Protein AF-A0A7Y6EC06-F1 (afdb_monomer_lite)

Foldseek 3Di:
DVVVVVVLVVVLVVVVVVLVCLVPPPVNCCVFVVDPPDFDADVNRGTPVRVVSVVVNVVVSCVSCVVVVVVVVVVVVVVVVVVVVVVVVVVVVVVVVVVVVVVVVVVVVVVVVVVVVVVVVVD

Radius of gyration: 36.8 Å; chains: 1; bounding box: 66×19×110 Å

Sequence (123 aa):
MEKILLVPLTCSALLTCIIFALIFSGKFRDDMLKPAENETKFFGILTVKGTAMLTLCALLIGGMTYPLVRENECTARISELKAQLIAKYANEITFAQGQNLDRLKATIDRLKDSMAGVEASCQ

Structure (mmCIF, N/CA/C/O backbone):
data_AF-A0A7Y6EC06-F1
#
_entry.id   AF-A0A7Y6EC06-F1
#
loop_
_atom_site.group_PDB
_atom_site.id
_atom_site.type_symbol
_atom_site.label_atom_id
_atom_site.label_alt_id
_atom_site.label_comp_id
_atom_site.label_asym_id
_atom_site.label_entity_id
_atom_site.label_seq_id
_atom_site.pdbx_PDB_ins_code
_atom_site.Cartn_x
_atom_site.Cartn_y
_atom_site.Cartn_z
_atom_site.occupancy
_atom_site.B_iso_or_equiv
_atom_site.auth_seq_id
_atom_site.auth_comp_id
_atom_site.auth_asym_id
_atom_site.auth_atom_id
_atom_site.pdbx_PDB_model_num
ATOM 1 N N . MET A 1 1 ? 9.415 -6.665 7.226 1.00 46.66 1 MET A N 1
ATOM 2 C CA . MET A 1 1 ? 8.329 -5.697 7.505 1.00 46.66 1 MET A CA 1
ATOM 3 C C . MET A 1 1 ? 7.178 -6.312 8.304 1.00 46.66 1 MET A C 1
ATOM 5 O O . MET A 1 1 ? 6.608 -5.594 9.106 1.00 46.66 1 MET A O 1
ATOM 9 N N . GLU A 1 2 ? 6.899 -7.620 8.209 1.00 46.50 2 GLU A N 1
ATOM 10 C CA . GLU A 1 2 ? 5.828 -8.299 8.982 1.00 46.50 2 GLU A CA 1
ATOM 11 C C . GLU A 1 2 ? 5.878 -8.117 10.511 1.00 46.50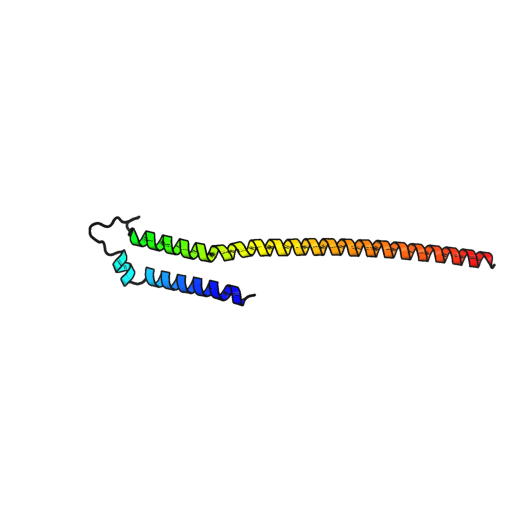 2 GLU A C 1
ATOM 13 O O . GLU A 1 2 ? 4.847 -7.958 11.154 1.00 46.50 2 GLU A O 1
ATOM 18 N N . LYS A 1 3 ? 7.071 -8.099 11.118 1.00 47.00 3 LYS A N 1
ATOM 19 C CA . LYS A 1 3 ? 7.202 -8.054 12.586 1.00 47.00 3 LYS A CA 1
ATOM 20 C C . LYS A 1 3 ? 6.837 -6.699 13.211 1.00 47.00 3 LYS A C 1
ATOM 22 O O . LYS A 1 3 ? 6.522 -6.658 14.394 1.00 47.00 3 LYS A O 1
ATOM 27 N N . ILE A 1 4 ? 6.870 -5.608 12.440 1.00 51.69 4 ILE A N 1
ATOM 28 C CA . ILE A 1 4 ? 6.676 -4.242 12.965 1.00 51.69 4 ILE A CA 1
ATOM 29 C C . ILE A 1 4 ? 5.189 -3.949 13.203 1.00 51.69 4 ILE A C 1
ATOM 31 O O . ILE A 1 4 ? 4.857 -3.270 14.165 1.00 51.69 4 ILE A O 1
ATOM 35 N N . LEU A 1 5 ? 4.293 -4.538 12.403 1.00 52.34 5 LEU A N 1
ATOM 36 C CA . LEU A 1 5 ? 2.841 -4.448 12.602 1.00 52.34 5 LEU A CA 1
ATOM 37 C C . LEU A 1 5 ? 2.338 -5.380 13.710 1.00 52.34 5 LEU A C 1
ATOM 39 O O . LEU A 1 5 ? 1.288 -5.134 14.297 1.00 52.34 5 LEU A O 1
ATOM 43 N N . LEU A 1 6 ? 3.096 -6.430 14.034 1.00 57.59 6 LEU A N 1
ATOM 44 C CA . LEU A 1 6 ? 2.670 -7.445 14.993 1.00 57.59 6 LEU A CA 1
ATOM 45 C C . LEU A 1 6 ? 2.640 -6.914 16.431 1.00 57.59 6 LEU A C 1
ATOM 47 O O . LEU A 1 6 ? 1.742 -7.259 17.188 1.00 57.59 6 LEU A O 1
ATOM 51 N N . VAL A 1 7 ? 3.587 -6.051 16.808 1.00 62.81 7 VAL A N 1
ATOM 52 C CA . VAL A 1 7 ? 3.682 -5.468 18.159 1.00 62.81 7 VAL A CA 1
ATOM 53 C C . VAL A 1 7 ? 2.529 -4.499 18.471 1.00 62.81 7 VAL A C 1
ATOM 55 O O . VAL A 1 7 ? 1.863 -4.705 19.484 1.00 62.81 7 VAL A O 1
ATOM 58 N N . PRO A 1 8 ? 2.213 -3.484 17.641 1.00 61.97 8 PRO A N 1
ATOM 59 C CA . PRO A 1 8 ? 1.075 -2.605 17.907 1.00 61.97 8 PRO A CA 1
ATOM 60 C C . PRO A 1 8 ? -0.259 -3.353 17.814 1.00 61.97 8 PRO A C 1
ATOM 62 O O . PRO A 1 8 ? -1.151 -3.088 18.617 1.00 61.97 8 PRO A O 1
ATOM 65 N N . LEU A 1 9 ? -0.386 -4.333 16.910 1.00 65.31 9 LEU A N 1
ATOM 66 C CA . LEU A 1 9 ? -1.593 -5.152 16.786 1.00 65.31 9 LEU A CA 1
ATOM 67 C C . LEU A 1 9 ? -1.804 -6.046 18.015 1.00 65.31 9 LEU A C 1
ATOM 69 O O . LEU A 1 9 ? -2.905 -6.102 18.556 1.00 65.31 9 LEU A O 1
ATOM 73 N N . THR A 1 10 ? -0.752 -6.717 18.489 1.00 70.69 10 THR A N 1
ATOM 74 C CA . THR A 1 10 ? -0.833 -7.564 19.690 1.00 70.69 10 THR A CA 1
ATOM 75 C C . THR A 1 10 ? -1.070 -6.732 20.941 1.00 70.69 10 THR A C 1
ATOM 77 O O . THR A 1 10 ? -1.893 -7.121 21.763 1.00 70.69 10 THR A O 1
ATOM 80 N N . CYS A 1 11 ? -0.439 -5.562 21.065 1.00 65.25 11 CYS A N 1
ATOM 81 C CA . CYS A 1 11 ? -0.664 -4.654 22.187 1.00 65.25 11 CYS A CA 1
ATOM 82 C C . CYS A 1 11 ? -2.103 -4.109 22.187 1.00 65.25 11 CYS A C 1
ATOM 84 O O . CYS A 1 11 ? -2.777 -4.161 23.211 1.00 65.25 11 CYS A O 1
ATOM 86 N N . SER A 1 12 ? -2.616 -3.691 21.024 1.00 65.94 12 SER A N 1
ATOM 87 C CA . SER A 1 12 ? -4.009 -3.264 20.832 1.00 65.94 12 SER A CA 1
ATOM 88 C C . SER A 1 12 ? -5.008 -4.375 21.173 1.00 65.94 12 SER A C 1
ATOM 90 O O . SER A 1 12 ? -5.961 -4.140 21.920 1.00 65.94 12 SER A O 1
ATOM 92 N N . ALA A 1 13 ? -4.776 -5.596 20.685 1.00 69.19 13 ALA A N 1
ATOM 93 C CA . ALA A 1 13 ? -5.636 -6.744 20.953 1.00 69.19 13 ALA A CA 1
ATOM 94 C C . ALA A 1 13 ? -5.625 -7.127 22.440 1.00 69.19 13 ALA A C 1
ATOM 96 O O . ALA A 1 13 ? -6.682 -7.377 23.019 1.00 69.19 13 ALA A O 1
ATOM 97 N N . LEU A 1 14 ? -4.450 -7.112 23.079 1.00 72.38 14 LEU A N 1
ATOM 98 C CA . LEU A 1 14 ? -4.306 -7.391 24.507 1.00 72.38 14 LEU A CA 1
ATOM 99 C C . LEU A 1 14 ? -5.039 -6.341 25.348 1.00 72.38 14 LEU A C 1
ATOM 101 O O . LEU A 1 14 ? -5.779 -6.692 26.265 1.00 72.38 14 LEU A O 1
ATOM 105 N N . LEU A 1 15 ? -4.886 -5.060 25.004 1.00 67.81 15 LEU A N 1
ATOM 106 C CA . LEU A 1 15 ? -5.546 -3.959 25.703 1.00 67.81 15 LEU A CA 1
ATOM 107 C C . LEU A 1 15 ? -7.066 -4.025 25.532 1.00 67.81 15 LEU A C 1
ATOM 109 O O . LEU A 1 15 ? -7.807 -3.827 26.491 1.00 67.81 15 LEU A O 1
ATOM 113 N N . THR A 1 16 ? -7.528 -4.382 24.334 1.00 70.88 16 THR A N 1
ATOM 114 C CA . THR A 1 16 ? -8.948 -4.604 24.044 1.00 70.88 16 THR A CA 1
ATOM 115 C C . THR A 1 16 ? -9.488 -5.770 24.873 1.00 70.88 16 THR A C 1
ATOM 117 O O . THR A 1 16 ? -10.504 -5.614 25.542 1.00 70.88 16 THR A O 1
ATOM 120 N N . CYS A 1 17 ? -8.781 -6.903 24.932 1.00 69.00 17 CYS A N 1
ATOM 121 C CA . CYS A 1 17 ? -9.139 -8.034 25.793 1.00 69.00 17 CYS A CA 1
ATOM 122 C C . CYS A 1 17 ? -9.192 -7.659 27.278 1.00 69.00 17 CYS A C 1
ATOM 124 O O . CYS A 1 17 ? -10.112 -8.085 27.970 1.00 69.00 17 CYS A O 1
ATOM 126 N N . ILE A 1 18 ? -8.251 -6.850 27.774 1.00 68.00 18 ILE A N 1
ATOM 127 C CA . ILE A 1 18 ? -8.259 -6.370 29.163 1.00 68.00 18 ILE A CA 1
ATOM 128 C C . ILE A 1 18 ? -9.463 -5.456 29.410 1.00 68.00 18 ILE A C 1
ATOM 130 O O . ILE A 1 18 ? -10.147 -5.615 30.417 1.00 68.00 18 ILE A O 1
ATOM 134 N N . IL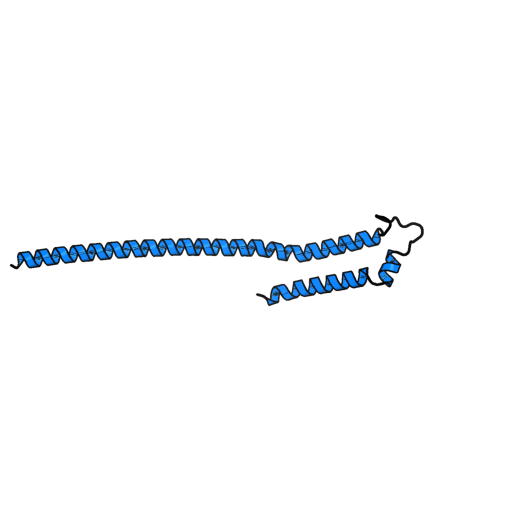E A 1 19 ? -9.775 -4.544 28.485 1.00 69.06 19 ILE A N 1
ATOM 135 C CA . ILE A 1 19 ? -10.956 -3.674 28.572 1.00 69.06 19 ILE A CA 1
ATOM 136 C C . ILE A 1 19 ? -12.240 -4.509 28.580 1.00 69.06 19 ILE A C 1
ATOM 138 O O . ILE A 1 19 ? -13.096 -4.295 29.433 1.00 69.06 19 ILE A O 1
ATOM 142 N N . PHE A 1 20 ? -12.368 -5.499 27.695 1.00 67.56 20 PHE A N 1
ATOM 143 C CA . PHE A 1 20 ? -13.505 -6.421 27.691 1.00 67.56 20 PHE A CA 1
ATOM 144 C C . PHE A 1 20 ? -13.584 -7.222 28.994 1.00 67.56 20 PHE A C 1
ATOM 146 O O . PHE A 1 20 ? -14.647 -7.292 29.603 1.00 67.56 20 PHE A O 1
ATOM 153 N N . ALA A 1 21 ? -12.469 -7.774 29.472 1.00 65.06 21 ALA A N 1
ATOM 154 C CA . ALA A 1 21 ? -12.421 -8.504 30.734 1.00 65.06 21 ALA A CA 1
ATOM 155 C C . ALA A 1 21 ? -12.818 -7.620 31.927 1.00 65.06 21 ALA A C 1
ATOM 157 O O . ALA A 1 21 ? -13.502 -8.095 32.829 1.00 65.06 21 ALA A O 1
ATOM 158 N N . LEU A 1 22 ? -12.448 -6.336 31.919 1.00 62.22 22 LEU A N 1
ATOM 159 C CA . LEU A 1 22 ? -12.871 -5.365 32.926 1.00 62.22 22 LEU A CA 1
ATOM 160 C C . LEU A 1 22 ? -14.362 -5.038 32.800 1.00 62.22 22 LEU A C 1
ATOM 162 O O . LEU A 1 22 ? -15.066 -5.139 33.794 1.00 62.22 22 LEU A O 1
ATOM 166 N N . ILE A 1 23 ? -14.873 -4.747 31.601 1.00 64.94 23 ILE A N 1
ATOM 167 C CA . ILE A 1 23 ? -16.302 -4.463 31.363 1.00 64.94 23 ILE A CA 1
ATOM 168 C C . ILE A 1 23 ? -17.189 -5.652 31.765 1.00 64.94 23 ILE A C 1
ATOM 170 O O . ILE A 1 23 ? -18.266 -5.458 32.327 1.00 64.94 23 ILE A O 1
ATOM 174 N N . PHE A 1 24 ? -16.748 -6.882 31.496 1.00 62.28 24 PHE A N 1
ATOM 175 C CA . PHE A 1 24 ? -17.487 -8.106 31.815 1.00 62.28 24 PHE A CA 1
ATOM 176 C C . PHE A 1 24 ? -17.161 -8.686 33.199 1.00 62.28 24 PHE A C 1
ATOM 178 O O . PHE A 1 24 ? -17.825 -9.631 33.632 1.00 62.28 24 PHE A O 1
ATOM 185 N N . SER A 1 25 ? -16.197 -8.116 33.928 1.00 64.62 25 SER A N 1
ATOM 186 C CA . SER A 1 25 ? -15.895 -8.516 35.302 1.00 64.62 25 SER A CA 1
ATOM 187 C C . SER A 1 25 ? -17.078 -8.193 36.208 1.00 64.62 25 SER A C 1
ATOM 189 O O . SER A 1 25 ? -17.535 -7.051 36.280 1.00 64.62 25 SER A O 1
ATOM 191 N N . GLY A 1 26 ? -17.558 -9.198 36.945 1.00 58.62 26 GLY A N 1
ATOM 192 C CA . GLY A 1 26 ? -18.698 -9.059 37.854 1.00 58.62 26 GLY A CA 1
ATOM 193 C C . GLY A 1 26 ? -18.519 -7.949 38.891 1.00 58.62 26 GLY A C 1
ATOM 194 O O . GLY A 1 26 ? -19.490 -7.284 39.219 1.00 58.62 26 GLY A O 1
ATOM 195 N N . LYS A 1 27 ? -17.283 -7.674 39.337 1.00 63.00 27 LYS A N 1
ATOM 196 C CA . LYS A 1 27 ? -16.987 -6.570 40.270 1.00 63.00 27 LYS A CA 1
ATOM 197 C C . LYS A 1 27 ? -17.126 -5.191 39.625 1.00 63.00 27 LYS A C 1
ATOM 199 O O . LYS A 1 27 ? -17.633 -4.279 40.256 1.00 63.00 27 LYS A O 1
ATOM 204 N N . PHE A 1 28 ? -16.712 -5.049 38.368 1.00 61.19 28 PHE A N 1
ATOM 205 C CA . PHE A 1 28 ? -16.817 -3.788 37.631 1.00 61.19 28 PHE A CA 1
ATOM 206 C C . PHE A 1 28 ? -18.259 -3.516 37.200 1.00 61.19 28 PHE A C 1
ATOM 208 O O . PHE A 1 28 ? -18.731 -2.387 37.284 1.00 61.19 28 PHE A O 1
ATOM 215 N N . ARG A 1 29 ? -18.988 -4.566 36.797 1.00 59.75 29 ARG A N 1
ATOM 216 C CA . ARG A 1 29 ? -20.438 -4.503 36.589 1.00 59.75 29 ARG A CA 1
ATOM 217 C C . ARG A 1 29 ? -21.158 -4.153 37.878 1.00 59.75 29 ARG A C 1
ATOM 219 O O . ARG A 1 29 ? -22.026 -3.303 37.825 1.00 59.75 29 ARG A O 1
ATOM 226 N N . ASP A 1 30 ? -20.794 -4.737 39.013 1.00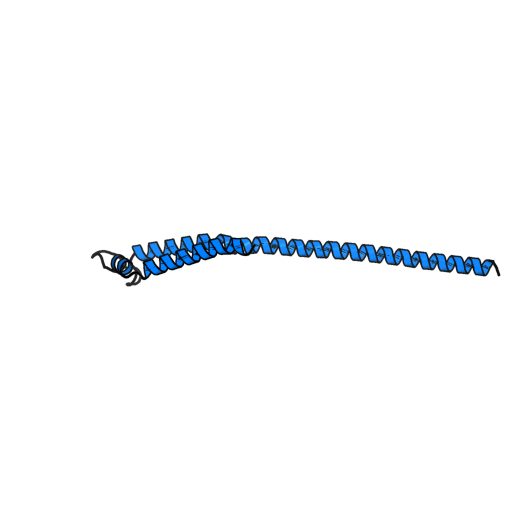 60.66 30 ASP A N 1
ATOM 227 C CA . ASP A 1 30 ? -21.383 -4.357 40.296 1.00 60.66 30 ASP A CA 1
ATOM 228 C C . ASP A 1 30 ? -21.070 -2.901 40.656 1.00 60.66 30 ASP A C 1
ATOM 230 O O . ASP A 1 30 ? -21.984 -2.186 41.039 1.00 60.66 30 ASP A O 1
ATOM 234 N N . ASP A 1 31 ? -19.840 -2.422 40.470 1.00 60.75 31 ASP A N 1
ATOM 235 C CA . ASP A 1 31 ? -19.476 -1.028 40.770 1.00 60.75 31 ASP A CA 1
ATOM 236 C C . ASP A 1 31 ? -20.059 -0.007 39.773 1.00 60.75 31 ASP A C 1
ATOM 238 O O . ASP A 1 31 ? -20.242 1.159 40.123 1.00 60.75 31 ASP A O 1
ATOM 242 N N . MET A 1 32 ? -20.372 -0.416 38.537 1.00 55.94 32 MET A N 1
ATOM 243 C CA . MET A 1 32 ? -20.979 0.453 37.517 1.00 55.94 32 MET A CA 1
ATOM 244 C C . MET A 1 32 ? -22.499 0.316 37.382 1.00 55.94 32 MET A C 1
ATOM 246 O O . MET A 1 32 ? -23.128 1.230 36.849 1.00 55.94 32 MET A O 1
ATOM 250 N N . LEU A 1 33 ? -23.089 -0.804 37.807 1.00 55.88 33 LEU A N 1
ATOM 251 C CA . LEU A 1 33 ? -24.527 -1.090 37.722 1.00 55.88 33 LEU A CA 1
ATOM 252 C C . LEU A 1 33 ? -25.222 -1.035 39.084 1.00 55.88 33 LEU A C 1
ATOM 254 O O . LEU A 1 33 ? -26.453 -0.935 39.087 1.00 55.88 33 LEU A O 1
ATOM 258 N N . LYS A 1 34 ? -24.502 -1.079 40.222 1.00 58.19 34 LYS A N 1
ATOM 259 C CA . LYS A 1 34 ? -25.129 -0.805 41.522 1.00 58.19 34 LYS A CA 1
ATOM 260 C C . LYS A 1 34 ? -25.597 0.645 41.529 1.00 58.19 34 LYS A C 1
ATOM 262 O O . LYS A 1 34 ? -24.780 1.556 41.404 1.00 58.19 34 LYS A O 1
ATOM 267 N N . PRO A 1 35 ? -26.909 0.876 41.650 1.00 53.34 35 PRO A N 1
ATOM 268 C CA . PRO A 1 35 ? -27.437 2.221 41.692 1.00 53.34 35 PRO A CA 1
ATOM 269 C C . PRO A 1 35 ? -27.015 2.854 43.019 1.00 53.34 35 PRO A C 1
ATOM 271 O O . PRO A 1 35 ? -27.486 2.448 44.078 1.00 53.34 35 PRO A O 1
ATOM 274 N N . ALA A 1 36 ? -26.139 3.856 42.976 1.00 57.06 36 ALA A N 1
ATOM 275 C CA . ALA A 1 36 ? -26.168 4.877 44.014 1.00 57.06 36 ALA A CA 1
ATOM 276 C C . ALA A 1 36 ? -27.501 5.627 43.861 1.00 57.06 36 ALA A C 1
ATOM 278 O O . ALA A 1 36 ? -27.909 5.907 42.731 1.00 57.06 36 ALA A O 1
ATOM 279 N N . GLU A 1 37 ? -28.184 5.932 44.967 1.00 53.41 37 GLU A N 1
ATOM 280 C CA . GLU A 1 37 ? -29.584 6.407 45.010 1.00 53.41 37 GLU A CA 1
ATOM 281 C C . GLU A 1 37 ? -29.886 7.672 44.172 1.00 53.41 37 GLU A C 1
ATOM 283 O O . GLU A 1 37 ? -31.049 8.016 44.005 1.00 53.41 37 GLU A O 1
ATOM 288 N N . ASN A 1 38 ? -28.877 8.324 43.580 1.00 54.78 38 ASN A N 1
ATOM 289 C CA . ASN A 1 38 ? -28.996 9.548 42.781 1.00 54.78 38 ASN A CA 1
ATOM 290 C C . ASN A 1 38 ? -28.167 9.552 41.472 1.00 54.78 38 ASN A C 1
ATOM 292 O O . ASN A 1 38 ? -27.787 10.623 40.999 1.00 54.78 38 ASN A O 1
ATOM 296 N N . GLU A 1 39 ? -27.837 8.401 40.870 1.00 54.88 39 GLU A N 1
ATOM 297 C CA . GLU A 1 39 ? -27.105 8.386 39.586 1.00 54.88 39 GLU A CA 1
ATOM 298 C C . GLU A 1 39 ? -28.017 8.331 38.347 1.00 54.88 39 GLU A C 1
ATOM 300 O O . GLU A 1 39 ? -28.801 7.401 38.144 1.00 54.88 39 GLU A O 1
ATOM 305 N N . THR A 1 40 ? -27.853 9.321 37.463 1.00 53.81 40 THR A N 1
ATOM 306 C CA . THR A 1 40 ? -28.532 9.417 36.166 1.00 53.81 40 THR A CA 1
ATOM 307 C C . THR A 1 40 ? -28.083 8.289 35.233 1.00 53.81 40 THR A C 1
ATOM 309 O O . THR A 1 40 ? -26.904 8.171 34.893 1.00 53.81 40 THR A O 1
ATOM 312 N N . LYS A 1 41 ? -29.025 7.455 34.787 1.00 54.41 41 LYS A N 1
ATOM 313 C CA . LYS A 1 41 ? -28.769 6.382 33.815 1.00 54.41 41 LYS A CA 1
ATOM 314 C C . LYS A 1 41 ? -29.014 6.882 32.392 1.00 54.41 41 LYS A C 1
ATOM 316 O O . LYS A 1 41 ? -30.101 7.368 32.088 1.00 54.41 41 LYS A O 1
ATOM 321 N N . PHE A 1 42 ? -28.050 6.689 31.499 1.00 52.00 42 PHE A N 1
ATOM 322 C CA . PHE A 1 42 ? -28.262 6.783 30.056 1.00 52.00 42 PHE A CA 1
ATOM 323 C C . PHE A 1 42 ? -28.834 5.443 29.552 1.00 52.00 42 PHE A C 1
ATOM 325 O O . PHE A 1 42 ? -28.290 4.374 29.833 1.00 52.00 42 PHE A O 1
ATOM 332 N N . PHE A 1 43 ? -29.974 5.485 28.850 1.00 53.88 43 PHE A N 1
ATOM 333 C CA . PHE A 1 43 ? -30.689 4.306 28.320 1.00 53.88 43 PHE A CA 1
ATOM 334 C C . PHE A 1 43 ? -31.069 3.220 29.356 1.00 53.88 43 PHE A C 1
ATOM 336 O O . PHE A 1 43 ? -31.229 2.056 29.006 1.00 53.88 43 PHE A O 1
ATOM 343 N N . GLY A 1 44 ? -31.207 3.564 30.645 1.00 51.53 44 GLY A N 1
ATOM 344 C CA . GLY A 1 44 ? -31.687 2.652 31.702 1.00 51.53 44 GLY A CA 1
ATOM 345 C C . GLY A 1 44 ? -30.732 1.516 32.107 1.00 51.53 44 GLY A C 1
ATOM 346 O O . GLY A 1 44 ? -30.938 0.890 33.146 1.00 51.53 44 GLY A O 1
ATOM 347 N N . ILE A 1 45 ? -29.667 1.290 31.335 1.00 56.34 45 ILE A N 1
ATOM 348 C CA . ILE A 1 45 ? -28.725 0.172 31.487 1.00 56.34 45 ILE A CA 1
ATOM 349 C C . ILE A 1 45 ? -27.304 0.681 31.782 1.00 56.34 45 ILE A C 1
ATOM 351 O O . ILE A 1 45 ? -26.515 -0.041 32.387 1.00 56.34 45 ILE A O 1
ATOM 355 N N . LEU A 1 46 ? -26.973 1.925 31.408 1.00 56.81 46 LEU A N 1
ATOM 356 C CA . LEU A 1 46 ? -25.615 2.462 31.491 1.00 56.81 46 LEU A CA 1
ATOM 357 C C . LEU A 1 46 ? -25.544 3.694 32.403 1.00 56.81 46 LEU A C 1
ATOM 359 O O . LEU A 1 46 ? -26.282 4.660 32.224 1.00 56.81 46 LEU A O 1
ATOM 363 N N . THR A 1 47 ? -24.640 3.682 33.377 1.00 65.56 47 THR A N 1
ATOM 364 C CA . THR A 1 47 ? -24.337 4.854 34.213 1.00 65.56 47 THR A CA 1
ATOM 365 C C . THR A 1 47 ? -23.421 5.831 33.474 1.00 65.56 47 THR A C 1
ATOM 367 O O . THR A 1 47 ? -22.686 5.443 32.562 1.00 65.56 47 THR A O 1
ATOM 370 N N . VAL A 1 48 ? -23.426 7.108 33.883 1.00 65.75 48 VAL A N 1
ATOM 371 C CA . VAL A 1 48 ? -22.571 8.165 33.297 1.00 65.75 48 VAL A CA 1
ATOM 372 C C . VAL A 1 48 ? -21.088 7.760 33.286 1.00 65.75 48 VAL A C 1
ATOM 374 O O . VAL A 1 48 ? -20.366 8.003 32.314 1.00 65.75 48 VAL A O 1
ATOM 377 N N . LYS A 1 49 ? -20.647 7.070 34.343 1.00 62.94 49 LYS A N 1
ATOM 378 C CA . LYS A 1 49 ? -19.290 6.522 34.479 1.00 62.94 49 LYS A CA 1
ATOM 379 C C . LYS A 1 49 ? -18.988 5.462 33.411 1.00 62.94 49 LYS A C 1
ATOM 381 O O . LYS A 1 49 ? -17.908 5.481 32.826 1.00 62.94 49 LYS A O 1
ATOM 386 N N . GLY A 1 50 ? -19.954 4.595 33.103 1.00 63.53 50 GLY A N 1
ATOM 387 C CA . GLY A 1 50 ? -19.842 3.592 32.041 1.00 63.53 50 GLY A CA 1
ATOM 388 C C . GLY A 1 50 ? -19.756 4.204 30.646 1.00 63.53 50 GLY A C 1
ATOM 389 O O . GLY A 1 50 ? -18.892 3.812 29.861 1.00 63.53 50 GLY A O 1
ATOM 390 N N . THR A 1 51 ? -20.572 5.223 30.353 1.00 65.94 51 THR A N 1
ATOM 391 C CA . THR A 1 51 ? -20.457 5.982 29.093 1.00 65.94 51 THR A CA 1
ATOM 392 C C . THR A 1 51 ? -19.094 6.660 28.956 1.00 65.94 51 THR A C 1
ATOM 394 O O . THR A 1 51 ? -18.478 6.562 27.900 1.00 65.94 51 THR A O 1
ATOM 397 N N . ALA A 1 52 ? -18.585 7.306 30.010 1.00 65.38 52 ALA A N 1
ATOM 398 C CA . ALA A 1 52 ? -17.281 7.969 29.970 1.00 65.38 52 ALA A CA 1
ATOM 399 C C . ALA A 1 52 ? -16.141 6.972 29.701 1.00 65.38 52 ALA A C 1
ATOM 401 O O . ALA A 1 52 ? -15.251 7.248 28.895 1.00 65.38 52 ALA A O 1
ATOM 402 N N . MET A 1 53 ? -16.210 5.789 30.319 1.00 66.69 53 MET A N 1
ATOM 403 C CA . MET A 1 53 ? -15.232 4.725 30.108 1.00 66.69 53 MET A CA 1
ATOM 404 C C . MET A 1 53 ? -15.272 4.178 28.676 1.00 66.69 53 MET A C 1
ATOM 406 O O . MET A 1 53 ? -14.222 4.004 28.058 1.00 66.69 53 MET A O 1
ATOM 410 N N . LEU A 1 54 ? -16.463 3.957 28.113 1.00 70.19 54 LEU A N 1
ATOM 411 C CA . LEU A 1 54 ? -16.617 3.518 26.721 1.00 70.19 54 LEU A CA 1
ATOM 412 C C . LEU A 1 54 ? -16.077 4.546 25.727 1.00 70.19 54 LEU A C 1
ATOM 414 O O . LEU A 1 54 ? -15.368 4.171 24.795 1.00 70.19 54 LEU A O 1
ATOM 418 N N . THR A 1 55 ? -16.349 5.831 25.948 1.00 72.38 55 THR A N 1
ATOM 419 C CA . THR A 1 55 ? -15.823 6.911 25.103 1.00 72.38 55 THR A CA 1
ATOM 420 C C . THR A 1 55 ? -14.297 6.977 25.165 1.00 72.38 55 THR A C 1
ATOM 422 O O . THR A 1 55 ? -13.651 7.104 24.127 1.00 72.38 55 THR A O 1
ATOM 425 N N . LEU A 1 56 ? -13.702 6.821 26.355 1.00 72.44 56 LEU A N 1
ATOM 426 C CA . LEU A 1 56 ? -12.247 6.735 26.522 1.00 72.44 56 LEU A CA 1
ATOM 427 C C . LEU A 1 56 ? -11.660 5.526 25.787 1.00 72.44 56 LEU A C 1
ATOM 429 O O . LEU A 1 56 ? -10.657 5.667 25.092 1.00 72.44 56 LEU A O 1
ATOM 433 N N . CYS A 1 57 ? -12.301 4.360 25.882 1.00 74.69 57 CYS A N 1
ATOM 434 C CA . CYS A 1 57 ? -11.866 3.162 25.165 1.00 74.69 57 CYS A CA 1
ATOM 435 C C . CYS A 1 57 ? -11.950 3.353 23.644 1.00 74.69 57 CYS A C 1
ATOM 437 O O . CYS A 1 57 ? -11.008 3.014 22.932 1.00 74.69 57 CYS A O 1
ATOM 439 N N . ALA A 1 58 ? -13.037 3.946 23.142 1.00 72.38 58 ALA A N 1
ATOM 440 C CA . ALA A 1 58 ? -13.211 4.235 21.722 1.00 72.38 58 ALA A CA 1
ATOM 441 C C . ALA A 1 58 ? -12.177 5.248 21.202 1.00 72.38 58 ALA A C 1
ATOM 443 O O . ALA A 1 58 ? -11.615 5.043 20.128 1.00 72.38 58 ALA A O 1
ATOM 444 N N . LEU A 1 59 ? -11.874 6.299 21.974 1.00 77.31 59 LEU A N 1
ATOM 445 C CA . LEU A 1 59 ? -10.813 7.262 21.655 1.00 77.31 59 LEU A CA 1
ATOM 446 C C . LEU A 1 59 ? -9.435 6.601 21.623 1.00 77.31 59 LEU A C 1
ATOM 448 O O . LEU A 1 59 ? -8.644 6.878 20.724 1.00 77.31 59 LEU A O 1
ATOM 452 N N . LEU A 1 60 ? -9.153 5.713 22.576 1.00 73.12 60 LEU A N 1
ATOM 453 C CA . LEU A 1 60 ? -7.868 5.029 22.672 1.00 73.12 60 LEU A CA 1
ATOM 454 C C . LEU A 1 60 ? -7.668 4.048 21.507 1.00 73.12 60 LEU A C 1
ATOM 456 O O . LEU A 1 60 ? -6.624 4.057 20.855 1.00 73.12 60 LEU A O 1
ATOM 460 N N . ILE A 1 61 ? -8.695 3.253 21.195 1.00 75.75 61 ILE A N 1
ATOM 461 C CA . ILE A 1 61 ? -8.701 2.356 20.034 1.00 75.75 61 ILE A CA 1
ATOM 462 C C . ILE A 1 61 ? -8.597 3.177 18.745 1.00 75.75 61 ILE A C 1
ATOM 464 O O . ILE A 1 61 ? -7.737 2.896 17.912 1.00 75.75 61 ILE A O 1
ATOM 468 N N . GLY A 1 62 ? -9.401 4.230 18.592 1.00 75.50 62 GLY A N 1
ATOM 469 C CA . GLY A 1 62 ? -9.363 5.119 17.431 1.00 75.50 62 GLY A CA 1
ATOM 470 C C . GLY A 1 62 ? -7.984 5.745 17.217 1.00 75.50 62 GLY A C 1
ATOM 471 O O . GLY A 1 62 ? -7.453 5.688 16.110 1.00 75.50 62 GLY A O 1
ATOM 472 N N . GLY A 1 63 ? -7.358 6.250 18.283 1.00 74.00 63 GLY A N 1
ATOM 473 C CA . GLY A 1 63 ? -6.013 6.827 18.249 1.00 74.00 63 GLY A CA 1
ATOM 474 C C . GLY A 1 63 ? -4.925 5.823 17.860 1.00 74.00 63 GLY A C 1
ATOM 475 O O . GLY A 1 63 ? -4.018 6.176 17.111 1.00 74.00 63 GLY A O 1
ATOM 476 N N . MET A 1 64 ? -5.033 4.565 18.300 1.00 69.69 64 MET A N 1
ATOM 477 C CA . MET A 1 64 ? -4.099 3.500 17.906 1.00 69.69 64 MET A CA 1
ATOM 478 C C . MET A 1 64 ? -4.334 2.989 16.479 1.00 69.69 64 MET A C 1
ATOM 480 O O . MET A 1 64 ? -3.385 2.593 15.805 1.00 69.69 64 MET A O 1
ATOM 484 N N . THR A 1 65 ? -5.579 3.012 15.999 1.00 67.69 65 THR A N 1
ATOM 485 C CA . THR A 1 65 ? -5.928 2.528 14.651 1.00 67.69 65 THR A CA 1
ATOM 486 C C . THR A 1 65 ? -5.642 3.583 13.574 1.00 67.69 65 THR A C 1
ATOM 488 O O . THR A 1 65 ? -5.311 3.243 12.441 1.00 67.69 65 THR A O 1
ATOM 491 N N . TYR A 1 66 ? -5.707 4.871 13.926 1.00 71.44 66 TYR A N 1
ATOM 492 C CA . TYR A 1 66 ? -5.463 6.001 13.025 1.00 71.44 66 TYR A CA 1
ATOM 493 C C . TYR A 1 66 ? -4.129 5.940 12.245 1.00 71.44 66 TYR A C 1
ATOM 495 O O . TYR A 1 66 ? -4.168 6.077 11.020 1.00 71.44 66 TYR A O 1
ATOM 503 N N . PRO A 1 67 ? -2.955 5.702 12.869 1.00 65.75 67 PRO A N 1
ATOM 504 C CA . PRO A 1 67 ? -1.695 5.613 12.129 1.00 65.75 67 PRO A CA 1
ATOM 505 C C . PRO A 1 67 ? -1.649 4.415 11.168 1.00 65.75 67 PRO A C 1
ATOM 507 O O . PRO A 1 67 ? -1.126 4.555 10.066 1.00 65.75 67 PRO A O 1
ATOM 510 N N . LEU A 1 68 ? -2.263 3.281 11.525 1.00 63.97 68 LEU A N 1
ATOM 511 C CA . LEU A 1 68 ? -2.300 2.077 10.683 1.00 63.97 68 LEU A CA 1
ATOM 512 C C . LEU A 1 68 ? -3.092 2.297 9.389 1.00 63.97 68 LEU A C 1
ATOM 514 O O . LEU A 1 68 ? -2.717 1.795 8.335 1.00 63.97 68 LEU A O 1
ATOM 518 N N . VAL A 1 69 ? -4.183 3.064 9.452 1.00 65.38 69 VAL A N 1
ATOM 519 C CA . VAL A 1 69 ? -4.977 3.397 8.259 1.00 65.38 69 VAL A CA 1
ATOM 520 C C . VAL A 1 69 ? -4.229 4.398 7.373 1.00 65.38 69 VAL A C 1
ATOM 522 O O . VAL A 1 69 ? -4.276 4.293 6.149 1.00 65.38 69 VAL A O 1
ATOM 525 N N . ARG A 1 70 ? -3.488 5.335 7.977 1.00 62.66 70 ARG A N 1
ATOM 526 C CA . ARG A 1 70 ? -2.767 6.393 7.253 1.00 62.66 70 ARG A CA 1
ATOM 527 C C . ARG A 1 70 ? -1.478 5.920 6.576 1.00 62.66 70 ARG A C 1
ATOM 529 O O . ARG A 1 70 ? -1.119 6.449 5.525 1.00 62.66 70 ARG A O 1
ATOM 536 N N . GLU A 1 71 ? -0.785 4.930 7.138 1.00 57.91 71 GLU A N 1
ATOM 537 C CA . GLU A 1 71 ? 0.414 4.353 6.512 1.00 57.91 71 GLU A CA 1
ATOM 538 C C . GLU A 1 71 ? 0.114 3.734 5.138 1.00 57.91 71 GLU A C 1
ATOM 540 O O . GLU A 1 71 ? 0.939 3.848 4.223 1.00 57.91 71 GLU A O 1
ATOM 545 N N . ASN A 1 72 ? -1.089 3.179 4.958 1.00 59.22 72 ASN A N 1
ATOM 546 C CA . ASN A 1 72 ? -1.536 2.562 3.707 1.00 59.22 72 ASN A CA 1
ATOM 547 C C . ASN A 1 72 ? -1.638 3.574 2.554 1.00 59.22 72 ASN A C 1
ATOM 549 O O . ASN A 1 72 ? -1.308 3.256 1.413 1.00 59.22 72 ASN A O 1
ATOM 553 N N . GLU A 1 73 ? -2.039 4.816 2.836 1.00 61.56 73 GLU A N 1
ATOM 554 C CA . GLU A 1 73 ? -2.162 5.857 1.807 1.00 61.56 73 GLU A CA 1
ATOM 555 C C . GLU A 1 73 ? -0.791 6.331 1.306 1.00 61.56 73 GLU A C 1
ATOM 557 O O . GLU A 1 73 ? -0.599 6.580 0.112 1.00 61.56 73 GLU A O 1
ATOM 562 N N . CYS A 1 74 ? 0.186 6.431 2.212 1.00 63.41 74 CYS A N 1
ATOM 563 C CA . CYS A 1 74 ? 1.535 6.873 1.872 1.00 63.41 74 CYS A CA 1
ATOM 564 C C . CYS A 1 74 ? 2.286 5.801 1.065 1.00 63.41 74 CYS A C 1
ATOM 566 O O . CYS A 1 74 ? 2.918 6.105 0.050 1.00 63.41 74 CYS A O 1
ATOM 568 N N . THR A 1 75 ? 2.158 4.528 1.454 1.00 66.75 75 THR A N 1
ATOM 569 C CA . THR A 1 75 ? 2.757 3.412 0.701 1.00 66.75 75 THR A CA 1
ATOM 570 C C . THR A 1 75 ? 2.101 3.208 -0.662 1.00 66.75 75 THR A C 1
ATOM 572 O O . THR A 1 75 ? 2.819 2.967 -1.637 1.00 66.75 75 THR A O 1
ATOM 575 N N . ALA A 1 76 ? 0.780 3.381 -0.774 1.00 70.31 76 ALA A N 1
ATOM 576 C CA . ALA A 1 76 ? 0.078 3.304 -2.054 1.00 70.31 76 ALA A CA 1
ATOM 577 C C . ALA A 1 76 ? 0.608 4.344 -3.056 1.00 70.31 76 ALA A C 1
ATOM 579 O O . ALA A 1 76 ? 1.001 3.980 -4.166 1.00 70.31 76 ALA A O 1
ATOM 580 N N . ARG A 1 77 ? 0.746 5.611 -2.640 1.00 73.62 77 ARG A N 1
ATOM 581 C CA . ARG A 1 77 ? 1.281 6.679 -3.505 1.00 73.62 77 ARG A CA 1
ATOM 582 C C . ARG A 1 77 ? 2.719 6.430 -3.951 1.00 73.62 77 ARG A C 1
ATOM 584 O O . ARG A 1 77 ? 3.051 6.677 -5.107 1.00 73.62 77 ARG A O 1
ATOM 591 N N . ILE A 1 78 ? 3.575 5.921 -3.064 1.00 76.62 78 ILE A N 1
ATOM 592 C CA . ILE A 1 78 ? 4.964 5.585 -3.418 1.00 76.62 78 ILE A CA 1
ATOM 593 C C . ILE A 1 78 ? 4.999 4.435 -4.435 1.00 76.62 78 ILE A C 1
ATOM 595 O O . ILE A 1 78 ? 5.790 4.474 -5.381 1.00 76.62 78 ILE A O 1
ATOM 599 N N . SER A 1 79 ? 4.137 3.427 -4.274 1.00 75.81 79 SER A N 1
ATOM 600 C CA . SER A 1 79 ? 4.057 2.298 -5.208 1.00 75.81 79 SER A CA 1
ATOM 601 C C . SER A 1 79 ? 3.587 2.727 -6.601 1.00 75.81 79 SER A C 1
ATOM 603 O O . SER A 1 79 ? 4.162 2.302 -7.604 1.00 75.81 79 SER A O 1
ATOM 605 N N . GLU A 1 80 ? 2.621 3.644 -6.660 1.00 81.88 80 GLU A N 1
ATOM 606 C CA . GLU A 1 80 ? 2.105 4.204 -7.905 1.00 81.88 80 GLU A CA 1
ATOM 607 C C . GLU A 1 80 ? 3.160 5.064 -8.609 1.00 81.88 80 GLU A C 1
ATOM 609 O O . GLU A 1 80 ? 3.414 4.888 -9.802 1.00 81.88 80 GLU A O 1
ATOM 614 N N . LEU A 1 81 ? 3.860 5.925 -7.864 1.00 84.88 81 LEU A N 1
ATOM 615 C CA . LEU A 1 81 ? 4.929 6.757 -8.415 1.00 84.88 81 LEU A CA 1
ATOM 616 C C . LEU A 1 81 ? 6.078 5.902 -8.973 1.00 84.88 81 LEU A C 1
ATOM 618 O O . LEU A 1 81 ? 6.614 6.194 -10.042 1.00 84.88 81 LEU A O 1
ATOM 622 N N . LYS A 1 82 ? 6.421 4.802 -8.291 1.00 83.81 82 LYS A N 1
ATOM 623 C CA . LYS A 1 82 ? 7.419 3.836 -8.767 1.00 83.81 82 LYS A CA 1
ATOM 624 C C . LYS A 1 82 ? 6.969 3.148 -10.060 1.00 83.81 82 LYS A C 1
ATOM 626 O O . LYS A 1 82 ? 7.780 3.010 -10.975 1.00 83.81 82 LYS A O 1
ATOM 631 N N . ALA A 1 83 ? 5.702 2.746 -10.155 1.00 83.88 83 ALA A N 1
ATOM 632 C CA . ALA A 1 83 ? 5.152 2.123 -11.358 1.00 83.88 83 ALA A CA 1
ATOM 633 C C . ALA A 1 83 ? 5.173 3.084 -12.559 1.00 83.88 83 ALA A C 1
ATOM 635 O O . ALA A 1 83 ? 5.611 2.697 -13.644 1.00 83.88 83 ALA A O 1
ATOM 636 N N . GLN A 1 84 ? 4.791 4.348 -12.353 1.00 88.44 84 GLN A N 1
ATOM 637 C CA . GLN A 1 84 ? 4.850 5.378 -13.394 1.00 88.44 84 GLN A CA 1
ATOM 638 C C . GLN A 1 84 ? 6.288 5.642 -13.861 1.00 88.44 84 GLN A C 1
ATOM 640 O O . GLN A 1 84 ? 6.536 5.751 -15.063 1.00 88.44 84 GLN A O 1
ATOM 645 N N . LEU A 1 85 ? 7.248 5.700 -12.931 1.00 87.00 85 LEU A N 1
ATOM 646 C CA . LEU A 1 85 ? 8.654 5.919 -13.269 1.00 87.00 85 LEU A CA 1
ATOM 647 C C . LEU A 1 85 ? 9.217 4.756 -14.101 1.00 87.00 85 LEU A C 1
ATOM 649 O O . LEU A 1 85 ? 9.852 4.991 -15.128 1.00 87.00 85 LEU A O 1
ATOM 653 N N . ILE A 1 86 ? 8.931 3.509 -13.709 1.00 88.75 86 ILE A N 1
ATOM 654 C CA . ILE A 1 86 ? 9.348 2.312 -14.457 1.00 88.75 86 ILE A CA 1
ATOM 655 C C . ILE A 1 86 ? 8.741 2.312 -15.865 1.00 88.75 86 ILE A C 1
ATOM 657 O O . ILE A 1 86 ? 9.463 2.085 -16.834 1.00 88.75 86 ILE A O 1
ATOM 661 N N . ALA A 1 87 ? 7.445 2.609 -15.997 1.00 87.88 87 ALA A N 1
ATOM 662 C CA . ALA A 1 87 ? 6.771 2.653 -17.294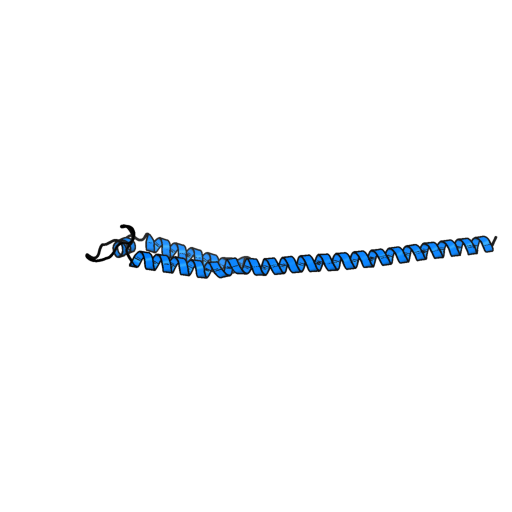 1.00 87.88 87 ALA A CA 1
ATOM 663 C C . ALA A 1 87 ? 7.359 3.733 -18.218 1.00 87.88 87 ALA A C 1
ATOM 665 O O . ALA A 1 87 ? 7.557 3.493 -19.411 1.00 87.88 87 ALA A O 1
ATOM 666 N N . LYS A 1 88 ? 7.688 4.908 -17.667 1.00 87.75 88 LYS A N 1
ATOM 667 C CA . LYS A 1 88 ? 8.302 5.997 -18.432 1.00 87.75 88 LYS A CA 1
ATOM 668 C C . LYS A 1 88 ? 9.694 5.616 -18.945 1.00 87.75 88 LYS A C 1
ATOM 670 O O . LYS A 1 88 ? 9.945 5.737 -20.141 1.00 87.75 88 LYS A O 1
ATOM 675 N N . TYR A 1 89 ? 10.560 5.092 -18.074 1.00 82.81 89 TYR A N 1
ATOM 676 C CA . TYR A 1 89 ? 11.901 4.655 -18.475 1.00 82.81 89 TYR A CA 1
ATOM 677 C C . TYR A 1 89 ? 11.865 3.481 -19.464 1.00 82.81 89 TYR A C 1
ATOM 679 O O . TYR A 1 89 ? 12.642 3.466 -20.416 1.00 82.81 89 TYR A O 1
ATOM 687 N N . ALA A 1 90 ? 10.949 2.523 -19.294 1.00 83.31 90 ALA A N 1
ATOM 688 C CA . ALA A 1 90 ? 10.798 1.407 -20.228 1.00 83.31 90 ALA A CA 1
ATOM 689 C C . ALA A 1 90 ? 10.403 1.879 -21.640 1.00 83.31 90 ALA A C 1
ATOM 691 O O . ALA A 1 90 ? 10.975 1.411 -22.627 1.00 83.31 90 ALA A O 1
ATOM 692 N N . ASN A 1 91 ? 9.479 2.839 -21.745 1.00 83.06 91 ASN A N 1
ATOM 693 C CA . A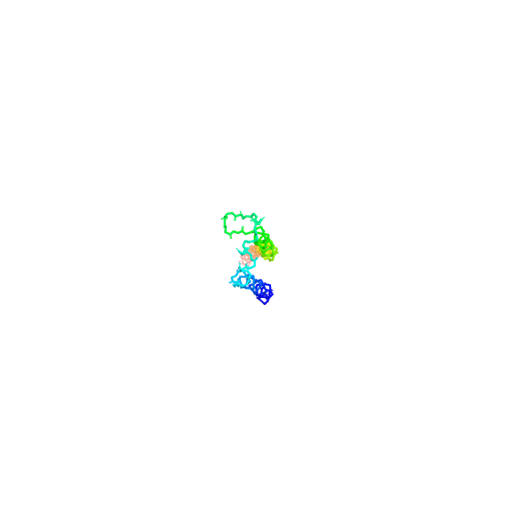SN A 1 91 ? 9.083 3.417 -23.031 1.00 83.06 91 ASN A CA 1
ATOM 694 C C . ASN A 1 91 ? 10.229 4.187 -23.700 1.00 83.06 91 ASN A C 1
ATOM 696 O O . ASN A 1 91 ? 10.465 4.004 -24.894 1.00 83.06 91 ASN A O 1
ATOM 700 N N . GLU A 1 92 ? 10.970 5.003 -22.945 1.00 82.62 92 GLU A N 1
ATOM 701 C CA . GLU A 1 92 ? 12.113 5.756 -23.483 1.00 82.62 92 GLU A CA 1
ATOM 702 C C . GLU A 1 92 ? 13.225 4.827 -23.994 1.00 82.62 92 GLU A C 1
ATOM 704 O O . GLU A 1 92 ? 13.742 5.033 -25.094 1.00 82.62 92 GLU A O 1
ATOM 709 N N . ILE A 1 93 ? 13.550 3.762 -23.252 1.00 79.81 93 ILE A N 1
ATOM 710 C CA . ILE A 1 93 ? 14.558 2.773 -23.667 1.00 79.81 93 ILE A CA 1
ATOM 711 C C . ILE A 1 93 ? 14.109 2.040 -24.933 1.00 79.81 93 ILE A C 1
ATOM 713 O O . ILE A 1 93 ? 14.892 1.904 -25.873 1.00 79.81 93 ILE A O 1
ATOM 717 N N . THR A 1 94 ? 12.851 1.599 -24.985 1.00 81.25 94 THR A N 1
ATOM 718 C CA . THR A 1 94 ? 12.318 0.857 -26.138 1.00 81.25 94 THR A CA 1
ATOM 719 C C . THR A 1 94 ? 12.299 1.731 -27.392 1.00 81.25 94 THR A C 1
ATOM 721 O O . THR A 1 94 ? 12.697 1.284 -28.468 1.00 81.25 94 THR A O 1
ATOM 724 N N . PHE A 1 95 ? 11.911 3.002 -27.255 1.00 83.62 95 PHE A N 1
ATOM 725 C CA . PHE A 1 95 ? 11.913 3.957 -28.360 1.00 83.62 95 PHE A CA 1
ATOM 726 C C . PHE A 1 95 ? 13.332 4.249 -28.867 1.00 83.62 95 PHE A C 1
ATOM 728 O O . PHE A 1 95 ? 13.581 4.208 -30.075 1.00 83.62 95 PHE A O 1
ATOM 735 N N . ALA A 1 96 ? 14.281 4.485 -27.955 1.00 80.94 96 ALA A N 1
ATOM 736 C CA . ALA A 1 96 ? 15.678 4.717 -28.313 1.00 80.94 96 ALA A CA 1
ATOM 737 C C . ALA A 1 96 ? 16.308 3.489 -28.994 1.00 80.94 96 ALA A C 1
ATOM 739 O O . ALA A 1 96 ? 17.025 3.630 -29.986 1.00 80.94 96 ALA A O 1
ATOM 740 N N . GLN A 1 97 ? 16.022 2.278 -28.503 1.00 84.25 97 GLN A N 1
ATOM 741 C CA . GLN A 1 97 ? 16.500 1.043 -29.127 1.00 84.25 97 GLN A CA 1
ATOM 742 C C . GLN A 1 97 ? 15.896 0.824 -30.517 1.00 84.25 97 GLN A C 1
ATOM 744 O O . GLN A 1 97 ? 16.644 0.496 -31.437 1.00 84.25 97 GLN A O 1
ATOM 749 N N . GLY A 1 98 ? 14.593 1.066 -30.694 1.00 86.81 98 GLY A N 1
ATOM 750 C CA . GLY A 1 98 ? 13.932 0.974 -31.999 1.00 86.81 98 GLY A CA 1
ATOM 751 C C . GLY A 1 98 ? 14.563 1.903 -33.038 1.00 86.81 98 GLY A C 1
ATOM 752 O O . GLY A 1 98 ? 15.006 1.440 -34.087 1.00 86.81 98 GLY A O 1
ATOM 753 N N . GLN A 1 99 ? 14.730 3.190 -32.706 1.00 88.06 99 GLN A N 1
ATOM 754 C CA . GLN A 1 99 ? 15.359 4.156 -33.617 1.00 88.06 99 GLN A CA 1
ATOM 755 C C . GLN A 1 99 ? 16.798 3.783 -33.994 1.00 88.06 99 GLN A C 1
ATOM 757 O O . GLN A 1 99 ? 17.216 3.976 -35.139 1.00 88.06 99 GLN A O 1
ATOM 762 N N . ASN A 1 100 ? 17.572 3.265 -33.039 1.00 87.50 100 ASN A N 1
ATOM 763 C CA . ASN A 1 100 ? 18.939 2.828 -33.306 1.00 87.50 100 ASN A CA 1
ATOM 764 C C . ASN A 1 100 ? 18.969 1.607 -34.235 1.00 87.50 100 ASN A C 1
ATOM 766 O O . ASN A 1 100 ? 19.816 1.547 -35.128 1.00 87.50 100 ASN A O 1
ATOM 770 N N . LEU A 1 101 ? 18.031 0.671 -34.066 1.00 89.94 101 LEU A N 1
ATOM 771 C CA . LEU A 1 101 ? 17.903 -0.502 -34.928 1.00 89.94 101 LEU A CA 1
ATOM 772 C C . LEU A 1 101 ? 17.512 -0.106 -36.362 1.00 89.94 101 LEU A C 1
ATOM 774 O O . LEU A 1 101 ? 18.109 -0.601 -37.319 1.00 89.94 101 LEU A O 1
ATOM 778 N N . ASP A 1 102 ? 16.581 0.839 -36.513 1.00 92.19 102 ASP A N 1
ATOM 779 C CA . ASP A 1 102 ? 16.151 1.357 -37.817 1.00 92.19 102 ASP A CA 1
ATOM 780 C C . ASP A 1 102 ? 17.292 2.069 -38.554 1.00 92.19 102 ASP A C 1
ATOM 782 O O . ASP A 1 102 ? 17.516 1.843 -39.747 1.00 92.19 102 ASP A O 1
ATOM 786 N N . ARG A 1 103 ? 18.074 2.892 -37.839 1.00 90.88 103 ARG A N 1
ATOM 787 C CA . ARG A 1 103 ? 19.267 3.550 -38.400 1.00 90.88 103 ARG A CA 1
ATOM 788 C C . ARG A 1 103 ? 20.328 2.545 -38.833 1.00 90.88 103 ARG A C 1
ATOM 790 O O . ARG A 1 103 ? 20.933 2.716 -39.895 1.00 90.88 103 ARG A O 1
ATOM 797 N N . LEU A 1 104 ? 20.556 1.506 -38.030 1.00 92.38 104 LEU A N 1
ATOM 798 C CA . LEU A 1 104 ? 21.507 0.451 -38.366 1.00 92.38 104 LEU A CA 1
ATOM 799 C C . LEU A 1 104 ? 21.062 -0.302 -39.625 1.00 92.38 104 LEU A C 1
ATOM 801 O O . LEU A 1 104 ? 21.863 -0.472 -40.543 1.00 92.38 104 LEU A O 1
ATOM 805 N N . LYS A 1 105 ? 19.778 -0.665 -39.713 1.00 94.44 105 LYS A N 1
ATOM 806 C CA . LYS A 1 105 ? 19.204 -1.328 -40.889 1.00 94.44 105 LYS A CA 1
ATOM 807 C C . LYS A 1 105 ? 19.341 -0.474 -42.151 1.00 94.44 105 LYS A C 1
ATOM 809 O O . LYS A 1 105 ? 19.864 -0.952 -43.151 1.00 94.44 105 LYS A O 1
ATOM 814 N N . ALA A 1 106 ? 18.992 0.810 -42.073 1.00 93.81 106 ALA A N 1
ATOM 815 C CA . ALA A 1 106 ? 19.140 1.733 -43.198 1.00 93.81 106 ALA A CA 1
ATOM 816 C C . ALA A 1 106 ? 20.603 1.886 -43.657 1.00 93.81 106 ALA A C 1
ATOM 818 O O . ALA A 1 106 ? 20.870 2.081 -44.841 1.00 93.81 106 ALA A O 1
ATOM 819 N N . THR A 1 107 ? 21.564 1.795 -42.733 1.00 93.69 107 THR A N 1
ATOM 820 C CA . THR A 1 107 ? 22.996 1.849 -43.066 1.00 93.69 107 THR A CA 1
ATOM 821 C C . THR A 1 107 ? 23.456 0.571 -43.765 1.00 93.69 107 THR A C 1
ATOM 823 O O . THR A 1 107 ? 24.202 0.651 -44.740 1.00 93.69 107 THR A O 1
ATOM 826 N N . ILE A 1 108 ? 22.986 -0.594 -43.307 1.00 93.94 108 ILE A N 1
ATOM 827 C CA . ILE A 1 108 ? 23.253 -1.886 -43.954 1.00 93.94 108 ILE A CA 1
ATOM 828 C C . ILE A 1 108 ? 22.707 -1.889 -45.386 1.00 93.94 108 ILE A C 1
ATOM 830 O O . ILE A 1 108 ? 23.436 -2.269 -46.300 1.00 93.94 108 ILE A O 1
ATOM 834 N N . ASP A 1 109 ? 21.477 -1.415 -45.595 1.00 95.06 109 ASP A N 1
ATOM 835 C CA . ASP A 1 109 ? 20.864 -1.364 -46.928 1.00 95.06 109 ASP A CA 1
ATOM 836 C C . ASP A 1 109 ? 21.661 -0.449 -47.876 1.00 95.06 109 ASP A C 1
ATOM 838 O O . ASP A 1 109 ? 22.006 -0.853 -48.985 1.00 95.06 109 ASP A O 1
ATOM 842 N N . ARG A 1 110 ? 22.089 0.735 -47.410 1.00 94.25 110 ARG A N 1
ATOM 843 C CA . ARG A 1 110 ? 22.949 1.638 -48.205 1.00 94.25 110 ARG A CA 1
ATOM 844 C C . ARG A 1 110 ? 24.304 1.029 -48.554 1.00 94.25 110 ARG A C 1
ATOM 846 O O . ARG A 1 110 ? 24.798 1.233 -49.661 1.00 94.25 110 ARG A O 1
ATOM 853 N N . LEU A 1 111 ? 24.932 0.323 -47.613 1.00 93.25 111 LEU A N 1
ATOM 854 C CA . LEU A 1 111 ? 26.198 -0.366 -47.869 1.00 93.25 111 LEU A CA 1
ATOM 855 C C . LEU A 1 111 ? 26.011 -1.475 -48.902 1.00 93.25 111 LEU A C 1
ATOM 857 O O . LEU A 1 111 ? 26.839 -1.609 -49.798 1.00 93.25 111 LEU A O 1
ATOM 861 N N . LYS A 1 112 ? 24.910 -2.223 -48.814 1.00 94.12 112 LYS A N 1
ATOM 862 C CA . LYS A 1 112 ? 24.569 -3.272 -49.773 1.00 94.12 112 LYS A CA 1
ATOM 863 C C . LYS A 1 112 ? 24.379 -2.715 -51.186 1.00 94.12 112 LYS A C 1
ATOM 865 O O . LYS A 1 112 ? 24.967 -3.255 -52.119 1.00 94.12 112 LYS A O 1
ATOM 870 N N . ASP A 1 113 ? 23.636 -1.622 -51.330 1.00 93.00 113 ASP A N 1
ATOM 871 C CA . ASP A 1 113 ? 23.426 -0.963 -52.625 1.00 93.00 113 ASP A CA 1
ATOM 872 C C . ASP A 1 113 ? 24.738 -0.405 -53.199 1.00 93.00 113 ASP A C 1
ATOM 874 O O . ASP A 1 113 ? 25.003 -0.529 -54.394 1.00 93.00 113 ASP A O 1
ATOM 878 N N . SER A 1 114 ? 25.599 0.155 -52.340 1.00 90.06 114 SER A N 1
ATOM 879 C CA . SER A 1 114 ? 26.930 0.631 -52.733 1.00 90.06 114 SER A CA 1
ATOM 880 C C . SER A 1 114 ? 27.823 -0.510 -53.232 1.00 90.06 114 SER A C 1
ATOM 882 O O . SER A 1 114 ? 28.457 -0.378 -54.276 1.00 90.06 114 SER A O 1
ATOM 884 N N . MET A 1 115 ? 27.840 -1.657 -52.541 1.00 87.44 115 MET A N 1
ATOM 885 C CA . MET A 1 115 ? 28.600 -2.832 -52.989 1.00 87.44 115 MET A CA 1
ATOM 886 C C . MET A 1 115 ? 28.079 -3.377 -54.321 1.00 87.44 115 MET A C 1
ATOM 888 O O . MET A 1 115 ? 28.885 -3.651 -55.201 1.00 87.44 115 MET A O 1
ATOM 892 N N . ALA A 1 116 ? 26.758 -3.465 -54.504 1.00 87.31 116 ALA A N 1
ATOM 893 C CA . ALA A 1 116 ? 26.164 -3.879 -55.777 1.00 87.31 116 ALA A CA 1
ATOM 894 C C . ALA A 1 116 ? 26.519 -2.915 -56.924 1.00 87.31 116 ALA A C 1
ATOM 896 O O . ALA A 1 116 ? 26.796 -3.351 -58.040 1.00 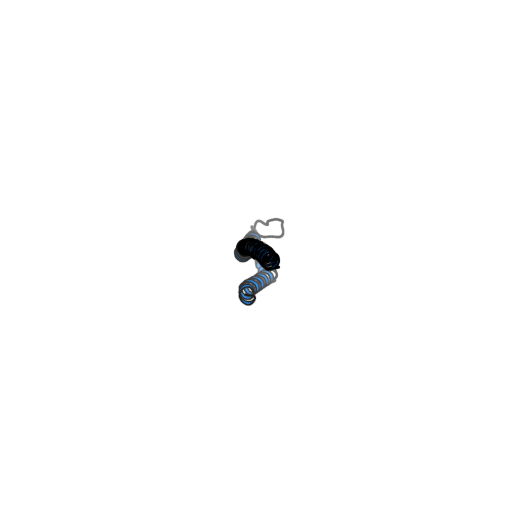87.31 116 ALA A O 1
ATOM 897 N N . GLY A 1 117 ? 26.562 -1.606 -56.652 1.00 83.19 117 GLY A N 1
ATOM 898 C CA . GLY A 1 117 ? 27.021 -0.602 -57.615 1.00 83.19 117 GLY A CA 1
ATOM 899 C C . GLY A 1 117 ? 28.502 -0.749 -57.979 1.00 83.19 117 GLY A C 1
ATOM 900 O O . GLY A 1 117 ? 28.860 -0.628 -59.149 1.00 83.19 117 GLY A O 1
ATOM 901 N N . VAL A 1 118 ? 29.360 -1.051 -56.998 1.00 85.69 118 VAL A N 1
ATOM 902 C CA . VAL A 1 118 ? 30.790 -1.317 -57.225 1.00 85.69 118 VAL A CA 1
ATOM 903 C C . VAL A 1 118 ? 30.987 -2.604 -58.029 1.00 85.69 118 VAL A C 1
ATOM 905 O O . VAL A 1 118 ? 31.727 -2.588 -59.009 1.00 85.69 118 VAL A O 1
ATOM 908 N N . GLU A 1 119 ? 30.292 -3.689 -57.685 1.00 81.31 119 GLU A N 1
ATOM 909 C CA . GLU A 1 119 ? 30.349 -4.955 -58.430 1.00 81.31 119 GLU A CA 1
ATOM 910 C C . GLU A 1 119 ? 29.906 -4.782 -59.889 1.00 81.31 119 GLU A C 1
ATOM 912 O O . GLU A 1 119 ? 30.595 -5.253 -60.792 1.00 81.31 119 GLU A O 1
ATOM 917 N N . ALA A 1 120 ? 28.822 -4.038 -60.134 1.00 75.19 120 ALA A N 1
ATOM 918 C CA . ALA A 1 120 ? 28.352 -3.729 -61.485 1.00 75.19 120 ALA A CA 1
ATOM 919 C C . ALA A 1 120 ? 29.328 -2.845 -62.282 1.00 75.19 120 ALA A C 1
ATOM 921 O O . ALA A 1 120 ? 29.339 -2.908 -63.505 1.00 75.19 120 ALA A O 1
ATOM 922 N N . SER A 1 121 ? 30.145 -2.025 -61.610 1.00 73.00 121 SER A N 1
ATOM 923 C CA . SER A 1 121 ? 31.178 -1.202 -62.259 1.00 73.00 121 SER A CA 1
ATOM 924 C C . SER A 1 121 ? 32.472 -1.962 -62.583 1.00 73.00 121 SER A C 1
ATOM 926 O O . SER A 1 121 ? 33.306 -1.454 -63.332 1.00 73.00 121 SER A O 1
ATOM 928 N N . CYS A 1 122 ? 32.657 -3.156 -62.008 1.00 67.56 122 CYS A N 1
ATOM 929 C CA . CYS A 1 122 ? 33.818 -4.021 -62.234 1.00 67.56 122 CYS A CA 1
ATOM 930 C C . CYS A 1 122 ? 33.572 -5.139 -63.269 1.00 67.56 122 CYS A C 1
ATOM 932 O O . CYS A 1 122 ? 34.512 -5.883 -63.562 1.00 67.56 122 CYS A O 1
ATOM 934 N N . GLN A 1 123 ? 32.350 -5.266 -63.803 1.00 56.19 123 GLN A N 1
ATOM 935 C CA . GLN A 1 123 ? 31.998 -6.121 -64.949 1.00 56.19 123 GLN A CA 1
ATOM 936 C C . GLN A 1 123 ? 31.988 -5.321 -66.252 1.00 56.19 123 GLN A C 1
ATOM 938 O O . GLN A 1 123 ? 32.373 -5.916 -67.283 1.00 56.19 123 GLN A O 1
#

Secondary structure (DSSP, 8-state):
-HHHHHHHHHHHHHHHHHHHHHHH-HHHHHHHHS--TTPPEETTTEEHHHHHHHHHHHHHHHHHHHHHHHHHHHHHHHHHHHHHHHHHHHHHHHHHHHHHHHHHHHHHHHHHHHHHHHHHH--

pLDDT: mean 71.5, std 13.07, range [46.5, 95.06]